Protein AF-A0A3N9P5M9-F1 (afdb_monomer_lite)

pLDDT: mean 88.69, std 8.04, range [49.44, 98.19]

Structure (mmCIF, N/CA/C/O backbone):
data_AF-A0A3N9P5M9-F1
#
_entry.id   AF-A0A3N9P5M9-F1
#
loop_
_atom_site.group_PDB
_atom_site.id
_atom_site.type_symbol
_atom_site.label_atom_id
_atom_site.label_alt_id
_atom_site.label_comp_id
_atom_site.label_asym_id
_atom_site.label_entity_id
_atom_site.label_seq_id
_atom_site.pdbx_PDB_ins_code
_atom_site.Cartn_x
_atom_site.Cartn_y
_atom_site.Cartn_z
_atom_site.occupancy
_atom_site.B_iso_or_equiv
_atom_site.auth_seq_id
_atom_site.auth_comp_id
_atom_site.auth_asym_id
_atom_site.auth_atom_id
_atom_site.pdbx_PDB_model_num
ATOM 1 N N . MET A 1 1 ? 27.273 -4.286 -23.930 1.00 49.44 1 MET A N 1
ATOM 2 C CA . MET A 1 1 ? 27.167 -3.138 -22.998 1.00 49.44 1 MET A CA 1
ATOM 3 C C . MET A 1 1 ? 25.794 -3.060 -22.317 1.00 49.44 1 MET A C 1
ATOM 5 O O . MET A 1 1 ? 25.615 -2.170 -21.497 1.00 49.44 1 MET A O 1
ATOM 9 N N . ASP A 1 2 ? 24.868 -4.001 -22.563 1.00 57.53 2 ASP A N 1
ATOM 10 C CA . ASP A 1 2 ? 23.549 -4.028 -21.904 1.00 57.53 2 ASP A CA 1
ATOM 11 C C . ASP A 1 2 ? 23.547 -4.711 -20.519 1.00 57.53 2 ASP A C 1
ATOM 13 O O . ASP A 1 2 ? 22.654 -4.451 -19.717 1.00 57.53 2 ASP A O 1
ATOM 17 N N . ASP A 1 3 ? 24.586 -5.487 -20.180 1.00 60.88 3 ASP A N 1
ATOM 18 C CA . ASP A 1 3 ? 24.698 -6.227 -18.904 1.00 60.88 3 ASP A CA 1
ATOM 19 C C . ASP A 1 3 ? 24.990 -5.355 -17.664 1.00 60.88 3 ASP A C 1
ATOM 21 O O . ASP A 1 3 ? 25.059 -5.860 -16.547 1.00 60.88 3 ASP A O 1
ATOM 25 N N . LEU A 1 4 ? 25.188 -4.042 -17.832 1.00 74.81 4 LEU A N 1
ATOM 26 C CA . LEU A 1 4 ? 25.541 -3.118 -16.740 1.00 74.81 4 LEU A CA 1
ATOM 27 C C . LEU A 1 4 ? 24.361 -2.272 -16.244 1.00 74.81 4 LEU A C 1
ATOM 29 O O . LEU A 1 4 ? 24.521 -1.486 -15.310 1.00 74.81 4 LEU A O 1
ATOM 33 N N . ILE A 1 5 ? 23.183 -2.386 -16.865 1.00 79.38 5 ILE A N 1
ATOM 34 C CA . ILE A 1 5 ? 22.008 -1.616 -16.449 1.00 79.38 5 ILE A CA 1
ATOM 35 C C . ILE A 1 5 ? 21.316 -2.381 -15.315 1.00 79.38 5 ILE A C 1
ATOM 37 O O . ILE A 1 5 ? 20.756 -3.449 -15.565 1.00 79.38 5 ILE A O 1
ATOM 41 N N . PRO A 1 6 ? 21.298 -1.853 -14.075 1.00 82.50 6 PRO A N 1
ATOM 42 C CA . PRO A 1 6 ? 20.667 -2.554 -12.971 1.00 82.50 6 PRO A CA 1
ATOM 43 C C . PRO A 1 6 ? 19.161 -2.632 -13.227 1.00 82.50 6 PRO A C 1
ATOM 45 O O . PRO A 1 6 ? 18.495 -1.622 -13.477 1.00 82.50 6 PRO A O 1
ATOM 48 N N . THR A 1 7 ? 18.639 -3.850 -13.193 1.00 83.69 7 THR A N 1
ATOM 49 C CA . THR A 1 7 ? 17.224 -4.170 -13.368 1.00 83.69 7 THR A CA 1
ATOM 50 C C . THR A 1 7 ? 16.838 -5.244 -12.365 1.00 83.69 7 THR A C 1
ATOM 52 O O . THR A 1 7 ? 17.696 -5.938 -11.815 1.00 83.69 7 THR A O 1
ATOM 55 N N . ARG A 1 8 ? 15.539 -5.369 -12.097 1.00 79.50 8 ARG A N 1
ATOM 56 C CA . ARG A 1 8 ? 15.037 -6.438 -11.238 1.00 79.50 8 ARG A CA 1
ATOM 57 C C . ARG A 1 8 ? 15.113 -7.775 -11.969 1.00 79.50 8 ARG A C 1
ATOM 59 O O . ARG A 1 8 ? 14.620 -7.884 -13.092 1.00 79.50 8 ARG A O 1
ATOM 66 N N . GLU A 1 9 ? 15.617 -8.804 -11.296 1.00 80.19 9 GLU A N 1
ATOM 67 C CA . GLU A 1 9 ? 15.430 -10.184 -11.745 1.00 80.19 9 GLU A CA 1
ATOM 68 C C . GLU A 1 9 ? 13.951 -10.574 -11.621 1.00 80.19 9 GLU A C 1
ATOM 70 O O . GLU A 1 9 ? 13.337 -10.451 -10.557 1.00 80.19 9 GLU A O 1
ATOM 75 N N . ILE A 1 10 ? 13.356 -11.028 -12.722 1.00 78.94 10 ILE A N 1
ATOM 76 C CA . ILE A 1 10 ? 11.935 -11.380 -12.787 1.00 78.94 10 ILE A CA 1
ATOM 77 C C . ILE A 1 10 ? 11.808 -12.899 -12.923 1.00 78.94 10 ILE A C 1
ATOM 79 O O . ILE A 1 10 ? 12.477 -13.515 -13.748 1.00 78.94 10 ILE A O 1
ATOM 83 N N . TYR A 1 11 ? 10.953 -13.496 -12.088 1.00 77.31 11 TYR A N 1
ATOM 84 C CA . TYR A 1 11 ? 10.636 -14.932 -12.023 1.00 77.31 11 TYR A CA 1
ATOM 85 C C . TYR A 1 11 ? 11.795 -15.901 -11.738 1.00 77.31 11 TYR A C 1
ATOM 87 O O . TYR A 1 11 ? 11.523 -17.088 -11.630 1.00 77.31 11 TYR A O 1
ATOM 95 N N . TRP A 1 12 ? 13.044 -15.445 -11.597 1.00 73.06 12 TRP A N 1
ATOM 96 C CA . TRP A 1 12 ? 14.211 -16.248 -11.184 1.00 73.06 12 TRP A CA 1
ATOM 97 C C . TRP A 1 12 ? 14.275 -17.662 -11.809 1.00 73.06 12 TRP A C 1
ATOM 99 O O . TRP A 1 12 ? 14.387 -18.669 -11.118 1.00 73.06 12 TRP A O 1
ATOM 109 N N . ASN A 1 13 ? 14.142 -17.741 -13.139 1.00 76.88 13 ASN A N 1
ATOM 110 C CA . ASN A 1 13 ? 14.120 -18.982 -13.934 1.00 76.88 13 ASN A CA 1
ATOM 111 C C . ASN A 1 13 ? 13.135 -20.077 -13.451 1.00 76.88 13 ASN A C 1
ATOM 113 O O . ASN A 1 13 ? 13.333 -21.269 -13.696 1.00 76.88 13 ASN A O 1
ATOM 117 N N . ILE A 1 14 ? 12.062 -19.687 -12.761 1.00 79.75 14 ILE A N 1
ATOM 118 C CA . ILE A 1 14 ? 11.039 -20.603 -12.260 1.00 79.75 14 ILE A CA 1
ATOM 119 C C . ILE A 1 14 ? 10.117 -21.014 -13.415 1.00 79.75 14 ILE A C 1
ATOM 121 O O . ILE A 1 14 ? 9.581 -20.180 -14.147 1.00 79.75 14 ILE A O 1
ATOM 125 N N . SER A 1 15 ? 9.891 -22.320 -13.553 1.00 80.69 15 SER A N 1
ATOM 126 C CA . SER A 1 15 ? 8.881 -22.870 -14.462 1.00 80.69 15 SER A CA 1
ATOM 127 C C . SER A 1 15 ? 7.504 -22.930 -13.783 1.00 80.69 15 SER A C 1
ATOM 129 O O . SER A 1 15 ? 7.399 -23.024 -12.563 1.00 80.69 15 SER A O 1
ATOM 131 N N . GLY A 1 16 ? 6.420 -22.866 -14.565 1.00 84.19 16 GLY A N 1
ATOM 132 C CA . GLY A 1 16 ? 5.057 -22.980 -14.024 1.00 84.19 16 GLY A CA 1
ATOM 133 C C . GLY A 1 16 ? 4.380 -21.658 -13.643 1.00 84.19 16 GLY A C 1
ATOM 134 O O . GLY A 1 16 ? 3.444 -21.670 -12.847 1.00 84.19 16 GLY A O 1
ATOM 135 N N . ILE A 1 17 ? 4.781 -20.536 -14.254 1.00 85.25 17 ILE A N 1
ATOM 136 C CA . ILE A 1 17 ? 4.167 -19.202 -14.069 1.00 85.25 17 ILE A CA 1
ATOM 137 C C . ILE A 1 17 ? 2.634 -19.243 -14.252 1.00 85.25 17 ILE A C 1
ATOM 139 O O . ILE A 1 17 ? 1.899 -18.528 -13.576 1.00 85.25 17 ILE A O 1
ATOM 143 N N . ILE A 1 18 ? 2.120 -20.149 -15.091 1.00 89.31 18 ILE A N 1
ATOM 144 C CA . ILE A 1 18 ? 0.677 -20.359 -15.275 1.00 89.31 18 ILE A CA 1
ATOM 145 C C . ILE A 1 18 ? -0.073 -20.613 -13.956 1.00 89.31 18 ILE A C 1
ATOM 147 O O . ILE A 1 18 ? -1.181 -20.108 -13.778 1.00 89.31 18 ILE A O 1
ATOM 151 N N . TRP A 1 19 ? 0.533 -21.324 -12.998 1.00 91.81 19 TRP A N 1
ATOM 152 C CA . TRP A 1 19 ? -0.090 -21.603 -11.704 1.00 91.81 19 TRP A CA 1
ATOM 153 C C . TRP A 1 19 ? -0.280 -20.339 -10.868 1.00 91.81 19 TRP A C 1
ATOM 155 O O . TRP A 1 19 ? -1.293 -20.220 -10.183 1.00 91.81 19 TRP A O 1
ATOM 165 N N . MET A 1 20 ? 0.630 -19.366 -10.973 1.00 88.88 20 MET A N 1
ATOM 166 C CA . MET A 1 20 ? 0.472 -18.059 -10.333 1.00 88.88 20 MET A CA 1
ATOM 167 C C . MET A 1 20 ? -0.800 -17.366 -10.834 1.00 88.88 20 MET A C 1
ATOM 169 O O . MET A 1 20 ? -1.602 -16.905 -10.024 1.00 88.88 20 MET A O 1
ATOM 173 N N . TYR A 1 21 ? -1.033 -17.348 -12.151 1.00 90.25 21 TYR A N 1
ATOM 174 C CA . TYR A 1 21 ? -2.229 -16.724 -12.724 1.00 90.25 21 TYR A CA 1
ATOM 175 C C . TYR A 1 21 ? -3.513 -17.502 -12.419 1.00 90.25 21 TYR A C 1
ATOM 177 O O . TYR A 1 21 ? -4.546 -16.887 -12.162 1.00 90.25 21 TYR A O 1
ATOM 185 N N . VAL A 1 22 ? -3.466 -18.839 -12.384 1.00 95.31 22 VAL A N 1
ATOM 186 C CA . VAL A 1 22 ? -4.612 -19.663 -11.957 1.00 95.31 22 VAL A CA 1
ATOM 187 C C . VAL A 1 22 ? -4.988 -19.351 -10.506 1.00 95.31 22 VAL A C 1
ATOM 189 O O . VAL A 1 22 ? -6.159 -19.109 -10.208 1.00 95.31 22 VAL A O 1
ATOM 192 N N . LEU A 1 23 ? -4.006 -19.300 -9.602 1.00 94.56 23 LEU A N 1
ATOM 193 C CA . LEU A 1 23 ? -4.237 -18.959 -8.198 1.00 94.56 23 LEU A CA 1
ATOM 194 C C . LEU A 1 23 ? -4.722 -17.514 -8.033 1.00 94.56 23 LEU A C 1
ATOM 196 O O . LEU A 1 23 ? -5.643 -17.274 -7.251 1.00 94.56 23 LEU A O 1
ATOM 200 N N . LEU A 1 24 ? -4.170 -16.569 -8.800 1.00 91.81 24 LEU A N 1
ATOM 201 C CA . LEU A 1 24 ? -4.641 -15.185 -8.845 1.00 91.81 24 LEU A CA 1
ATOM 202 C C . LEU A 1 24 ? -6.113 -15.117 -9.268 1.00 91.81 24 LEU A C 1
ATOM 204 O O . LEU A 1 24 ? -6.908 -14.457 -8.602 1.00 91.81 24 LEU A O 1
ATOM 208 N N . LEU A 1 25 ? -6.498 -15.830 -10.331 1.00 96.06 25 LEU A N 1
ATOM 209 C CA . LEU A 1 25 ? -7.875 -15.865 -10.819 1.00 96.06 25 LEU A CA 1
ATOM 210 C C . LEU A 1 25 ? -8.832 -16.409 -9.750 1.00 96.06 25 LEU A C 1
ATOM 212 O O . LEU A 1 25 ? -9.884 -15.818 -9.506 1.00 96.06 25 LEU A O 1
ATOM 216 N N . ILE A 1 26 ? -8.449 -17.495 -9.071 1.00 97.50 26 ILE A N 1
ATOM 217 C CA . ILE A 1 26 ? -9.223 -18.067 -7.961 1.00 97.50 26 ILE A CA 1
ATOM 218 C C . ILE A 1 26 ? -9.355 -17.049 -6.819 1.00 97.50 26 ILE A C 1
ATOM 220 O O . ILE A 1 26 ? -10.461 -16.822 -6.322 1.00 97.50 26 ILE A O 1
ATOM 224 N N . ALA A 1 27 ? -8.258 -16.400 -6.422 1.00 95.12 27 ALA A N 1
ATOM 225 C CA . ALA A 1 27 ? -8.260 -15.400 -5.358 1.00 95.12 27 ALA A CA 1
ATOM 226 C C . ALA A 1 27 ? -9.173 -14.209 -5.696 1.00 95.12 27 ALA A C 1
ATOM 228 O O . ALA A 1 27 ? -10.002 -13.812 -4.872 1.00 95.12 27 ALA A O 1
ATOM 229 N N . VAL A 1 28 ? -9.086 -13.687 -6.924 1.00 95.62 28 VAL A N 1
ATOM 230 C CA . VAL A 1 28 ? -9.930 -12.590 -7.420 1.00 95.62 28 VAL A CA 1
ATOM 231 C C . VAL A 1 28 ? -11.400 -13.007 -7.476 1.00 95.62 28 VAL A C 1
ATOM 233 O O . VAL A 1 28 ? -12.260 -12.246 -7.031 1.00 95.62 28 VAL A O 1
ATOM 236 N N . ALA A 1 29 ? -11.714 -14.217 -7.946 1.00 97.06 29 ALA A N 1
ATOM 237 C CA . ALA A 1 29 ? -13.086 -14.722 -8.000 1.00 97.06 29 ALA A CA 1
ATOM 238 C C . ALA A 1 29 ? -13.709 -14.853 -6.598 1.00 97.06 29 ALA A C 1
ATOM 240 O O . ALA A 1 29 ? -14.831 -14.391 -6.363 1.00 97.06 29 ALA A O 1
ATOM 241 N N . ILE A 1 30 ? -12.968 -15.422 -5.639 1.00 97.44 30 ILE A N 1
ATOM 242 C CA . ILE A 1 30 ? -13.407 -15.530 -4.240 1.00 97.44 30 ILE A CA 1
ATOM 243 C C . ILE A 1 30 ? -13.606 -14.135 -3.639 1.00 97.44 30 ILE A C 1
ATOM 245 O O . ILE A 1 30 ? -14.641 -13.881 -3.011 1.00 97.44 30 ILE A O 1
ATOM 249 N N . PHE A 1 31 ? -12.649 -13.225 -3.844 1.00 96.56 31 PHE A N 1
ATOM 250 C CA . PHE A 1 31 ? -12.736 -11.848 -3.368 1.00 96.56 31 PHE A CA 1
ATOM 251 C C . PHE A 1 31 ? -13.972 -11.140 -3.932 1.00 96.56 31 PHE A C 1
ATOM 253 O O . PHE A 1 31 ? -14.774 -10.618 -3.157 1.00 96.56 31 PHE A O 1
ATOM 260 N N . ALA A 1 32 ? -14.187 -11.188 -5.250 1.00 96.94 32 ALA A N 1
ATOM 261 C CA . ALA A 1 32 ? -15.326 -10.564 -5.917 1.00 96.94 32 ALA A CA 1
ATOM 262 C C . ALA A 1 32 ? -16.662 -11.112 -5.395 1.00 96.94 32 ALA A C 1
ATOM 264 O O . ALA A 1 32 ? -17.566 -10.346 -5.053 1.00 96.94 32 ALA A O 1
ATOM 265 N N . TRP A 1 33 ? -16.783 -12.432 -5.240 1.00 97.44 33 TRP A N 1
ATOM 266 C CA . TRP A 1 33 ? -17.990 -13.054 -4.699 1.00 97.44 33 TRP A CA 1
ATOM 267 C C . TRP A 1 33 ? -18.288 -12.619 -3.257 1.00 97.44 33 TRP A C 1
ATOM 269 O O . TRP A 1 33 ? -19.424 -12.246 -2.930 1.00 97.44 33 TRP A O 1
ATOM 279 N N . LYS A 1 34 ? -17.274 -12.623 -2.379 1.00 96.56 34 LYS A N 1
ATOM 280 C CA . LYS A 1 34 ? -17.412 -12.154 -0.990 1.00 96.56 34 LYS A CA 1
ATOM 281 C C . LYS A 1 34 ? -17.732 -10.661 -0.933 1.00 96.56 34 LYS A C 1
ATOM 283 O O . LYS A 1 34 ? -18.585 -10.260 -0.137 1.00 96.56 34 LYS A O 1
ATOM 288 N N . PHE A 1 35 ? -17.098 -9.863 -1.788 1.00 96.75 35 PHE A N 1
ATOM 289 C CA . PHE A 1 35 ? -17.325 -8.429 -1.894 1.00 96.75 35 PHE A CA 1
ATOM 290 C C . PHE A 1 35 ? -18.765 -8.128 -2.306 1.00 96.75 35 PHE A C 1
ATOM 292 O O . PHE A 1 35 ? -19.445 -7.388 -1.603 1.00 96.75 35 PHE A O 1
ATOM 299 N N . VAL A 1 36 ? -19.287 -8.768 -3.359 1.00 96.56 36 VAL A N 1
ATOM 300 C CA . VAL A 1 36 ? -20.679 -8.586 -3.808 1.00 96.56 36 VAL A CA 1
ATOM 301 C C . VAL A 1 36 ? -21.671 -8.971 -2.712 1.00 96.56 36 VAL A C 1
ATOM 303 O O . VAL A 1 36 ? -22.634 -8.244 -2.467 1.00 96.56 36 VAL A O 1
ATOM 306 N N . ARG A 1 37 ? -21.441 -10.085 -2.003 1.00 94.94 37 ARG A N 1
ATOM 307 C CA . ARG A 1 37 ? -22.287 -10.478 -0.863 1.00 94.94 37 ARG A CA 1
ATOM 308 C C . ARG A 1 37 ? -22.289 -9.423 0.238 1.00 94.94 37 ARG A C 1
ATOM 310 O O . ARG A 1 37 ? -23.351 -9.077 0.747 1.00 94.94 37 ARG A O 1
ATOM 317 N N . ARG A 1 38 ? -21.118 -8.892 0.594 1.00 94.69 38 ARG A N 1
ATOM 318 C CA . ARG A 1 38 ? -21.011 -7.849 1.618 1.00 94.69 38 ARG A CA 1
ATOM 319 C C . ARG A 1 38 ? -21.622 -6.527 1.152 1.00 94.69 38 ARG A C 1
ATOM 321 O O . ARG A 1 38 ? -22.322 -5.885 1.926 1.00 94.69 38 ARG A O 1
ATOM 328 N N . TYR A 1 39 ? -21.420 -6.162 -0.107 1.00 94.19 39 TYR A N 1
ATOM 329 C CA . TYR A 1 39 ? -22.002 -4.974 -0.717 1.00 94.19 39 TYR A CA 1
ATOM 330 C C . TYR A 1 39 ? -23.533 -5.015 -0.691 1.00 94.19 39 TYR A C 1
ATOM 332 O O . TYR A 1 39 ? -24.164 -4.028 -0.320 1.00 94.19 39 TYR A O 1
ATOM 340 N N . LYS A 1 40 ? -24.142 -6.172 -0.989 1.00 93.38 40 LYS A N 1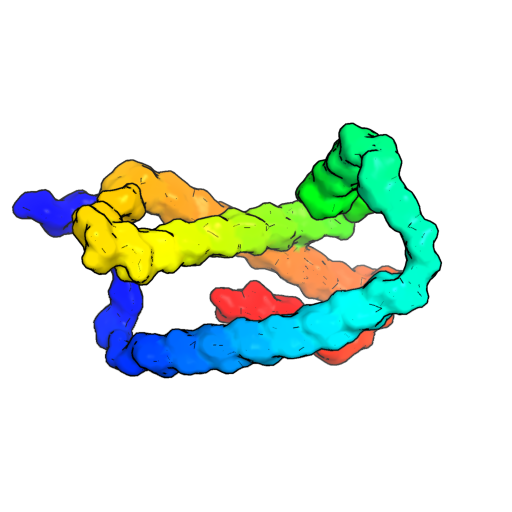
ATOM 341 C CA . LYS A 1 40 ? -25.595 -6.366 -0.858 1.00 93.38 40 LYS A CA 1
ATOM 342 C C . LYS A 1 40 ? -26.084 -6.110 0.570 1.00 93.38 40 LYS A C 1
ATOM 344 O O . LYS A 1 40 ? -27.103 -5.454 0.730 1.00 93.38 40 LYS A O 1
ATOM 349 N N . LEU A 1 41 ? -25.337 -6.549 1.587 1.00 92.56 41 LEU A N 1
ATOM 350 C CA . LEU A 1 41 ? -25.668 -6.262 2.988 1.00 92.56 41 LEU A CA 1
ATOM 351 C C . LEU A 1 41 ? -25.564 -4.767 3.315 1.00 92.56 41 LEU A C 1
ATOM 353 O O . LEU A 1 41 ? -26.439 -4.231 3.982 1.00 92.56 41 LEU A O 1
ATOM 357 N N . TRP A 1 42 ? -24.538 -4.068 2.822 1.00 90.19 42 TRP A N 1
ATOM 358 C CA . TRP A 1 42 ? -24.408 -2.618 3.025 1.00 90.19 42 TRP A CA 1
ATOM 359 C C . TRP A 1 42 ? -25.533 -1.812 2.372 1.00 90.19 42 TRP A C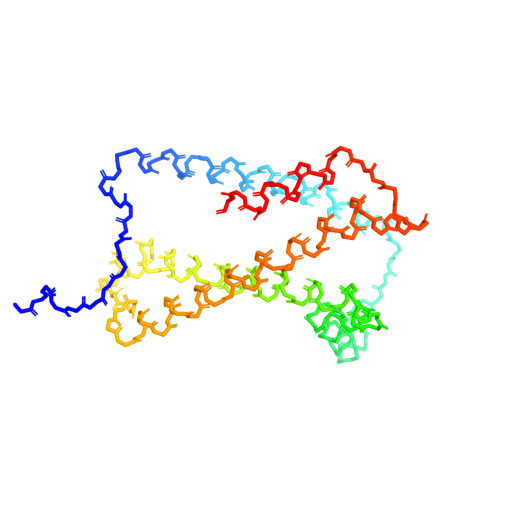 1
ATOM 361 O O . TRP A 1 42 ? -25.867 -0.733 2.852 1.00 90.19 42 TRP A O 1
ATOM 371 N N . ARG A 1 43 ? -26.130 -2.334 1.296 1.00 88.44 43 ARG A N 1
ATOM 372 C CA . ARG A 1 43 ? -27.272 -1.714 0.615 1.00 88.44 43 ARG A CA 1
ATOM 373 C C . ARG A 1 43 ? -28.612 -1.888 1.332 1.00 88.44 43 ARG A C 1
ATOM 375 O O . ARG A 1 43 ? -29.575 -1.275 0.893 1.00 88.44 43 ARG A O 1
ATOM 382 N N . LEU A 1 44 ? -28.679 -2.694 2.393 1.00 90.94 44 LEU A N 1
ATOM 383 C CA . LEU A 1 44 ? -29.885 -2.832 3.219 1.00 90.94 44 LEU A CA 1
ATOM 384 C C . LEU A 1 44 ? -30.071 -1.669 4.206 1.00 90.94 44 LEU A C 1
ATOM 386 O O . LEU A 1 44 ? -31.107 -1.597 4.856 1.00 90.94 44 LEU A O 1
ATOM 390 N N . GLY A 1 45 ? -29.070 -0.796 4.356 1.00 87.00 45 GLY A N 1
ATOM 391 C CA . GLY A 1 45 ? -29.190 0.396 5.193 1.00 87.00 45 GLY A CA 1
ATOM 392 C C . GLY A 1 45 ? -30.198 1.405 4.638 1.00 87.00 45 GLY A C 1
ATOM 393 O O . GLY A 1 45 ? -30.548 1.368 3.458 1.00 87.00 45 GLY A O 1
ATOM 394 N N . GLU A 1 46 ? -30.634 2.324 5.496 1.00 85.44 46 GLU A N 1
ATOM 395 C CA . GLU A 1 46 ? -31.547 3.405 5.120 1.00 85.44 46 GLU A CA 1
ATOM 396 C C . GLU A 1 46 ? -30.963 4.300 4.010 1.00 85.44 46 GLU A C 1
ATOM 398 O O . GLU A 1 46 ? -29.736 4.454 3.906 1.00 85.44 46 GLU A O 1
ATOM 403 N N . PRO A 1 47 ? -31.821 4.894 3.160 1.00 81.31 47 PRO A N 1
ATOM 404 C CA . PRO A 1 47 ? -31.377 5.827 2.135 1.00 81.31 47 PRO A CA 1
ATOM 405 C C . PRO A 1 47 ? -30.728 7.065 2.778 1.00 81.31 47 PRO A C 1
ATOM 407 O O . PRO A 1 47 ? -31.400 7.886 3.390 1.00 81.31 47 PRO A O 1
ATOM 410 N N . ASP A 1 48 ? -29.411 7.206 2.609 1.00 81.25 48 ASP A N 1
ATOM 411 C CA . ASP A 1 48 ? -28.639 8.402 2.977 1.00 81.25 48 ASP A CA 1
ATOM 412 C C . ASP A 1 48 ? -28.322 9.224 1.718 1.00 81.25 48 ASP A C 1
ATOM 414 O O . ASP A 1 48 ? -27.944 8.667 0.678 1.00 81.25 48 ASP A O 1
ATOM 418 N N . ASN A 1 49 ? -28.419 10.554 1.809 1.00 83.62 49 ASN A N 1
ATOM 419 C CA . ASN A 1 49 ? -27.985 11.442 0.734 1.00 83.62 49 ASN A CA 1
ATOM 420 C C . ASN A 1 49 ? -26.451 11.514 0.706 1.00 83.62 49 ASN A C 1
ATOM 422 O O . ASN A 1 49 ? -25.803 12.370 1.312 1.00 83.62 49 ASN A O 1
ATOM 426 N N . ARG A 1 50 ? -25.858 10.580 -0.036 1.00 76.81 50 ARG A N 1
ATOM 427 C CA . ARG A 1 50 ? -24.403 10.422 -0.163 1.00 76.81 50 ARG A CA 1
ATOM 428 C C . ARG A 1 50 ? -23.712 11.548 -0.928 1.00 76.81 50 ARG A C 1
ATOM 430 O O . ARG A 1 50 ? -22.491 11.656 -0.837 1.00 76.81 50 ARG A O 1
ATOM 437 N N . LEU A 1 51 ? -24.470 12.339 -1.685 1.00 83.56 51 LEU A N 1
ATOM 438 C CA . LEU A 1 51 ? -23.954 13.448 -2.487 1.00 83.56 51 LEU A CA 1
ATOM 439 C C . LEU A 1 51 ? -24.064 14.794 -1.764 1.00 83.56 51 LEU A C 1
ATOM 441 O O . LEU A 1 51 ? -23.620 15.802 -2.303 1.00 83.56 51 LEU A O 1
ATOM 445 N N . ASP A 1 52 ? -24.596 14.827 -0.541 1.00 86.31 52 ASP A N 1
ATOM 446 C CA . ASP A 1 52 ? -24.550 16.034 0.276 1.00 86.31 52 ASP A CA 1
ATOM 447 C C . ASP A 1 52 ? -23.167 16.219 0.933 1.00 86.31 52 ASP A C 1
ATOM 449 O O . ASP A 1 52 ? -22.533 15.261 1.395 1.00 86.31 52 ASP A O 1
ATOM 453 N N . GLN A 1 53 ? -22.698 17.470 0.991 1.00 87.56 53 GLN A N 1
ATOM 454 C CA . GLN A 1 53 ? -21.434 17.883 1.620 1.00 87.56 53 GLN A CA 1
ATOM 455 C C . GLN A 1 53 ? -20.190 17.106 1.138 1.00 87.56 53 GLN A C 1
ATOM 457 O O . GLN A 1 53 ? -19.305 16.771 1.934 1.00 87.56 53 GLN A O 1
ATOM 462 N N . ILE A 1 54 ? -20.087 16.841 -0.171 1.00 90.38 54 ILE A N 1
ATOM 463 C CA . ILE A 1 54 ? -19.005 16.040 -0.781 1.00 90.38 54 ILE A CA 1
ATOM 464 C C . ILE A 1 54 ? -17.618 16.503 -0.319 1.00 90.38 54 ILE A C 1
ATOM 466 O O . ILE A 1 54 ? -16.822 15.678 0.121 1.00 90.38 54 ILE A O 1
ATOM 470 N N . GLY A 1 55 ? -17.341 17.812 -0.334 1.00 91.81 55 GLY A N 1
ATOM 471 C CA . GLY A 1 55 ? -16.040 18.351 0.084 1.00 91.81 55 GLY A CA 1
ATOM 472 C C . GLY A 1 55 ? -15.678 17.989 1.528 1.00 91.81 55 GLY A C 1
ATOM 473 O O . GLY A 1 55 ? -14.584 17.491 1.797 1.00 91.81 55 GLY A O 1
ATOM 474 N N . LYS A 1 56 ? -16.629 18.136 2.458 1.00 91.50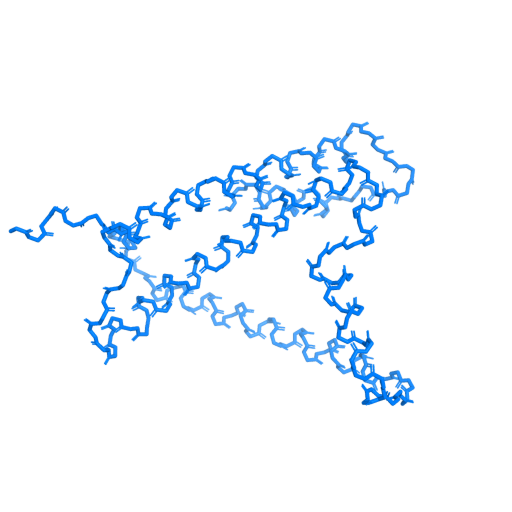 56 LYS A N 1
ATOM 475 C CA . LYS A 1 56 ? -16.445 17.749 3.864 1.00 91.50 56 LYS A CA 1
ATOM 476 C C . LYS A 1 56 ? -16.248 16.239 4.001 1.00 91.50 56 LYS A C 1
ATOM 478 O O . LYS A 1 56 ? -15.366 15.806 4.737 1.00 91.50 56 LYS A O 1
ATOM 483 N N . ARG A 1 57 ? -17.030 15.427 3.282 1.00 88.56 57 ARG A N 1
ATOM 484 C CA . ARG A 1 57 ? -16.916 13.958 3.305 1.00 88.56 57 ARG A CA 1
ATOM 485 C C . ARG A 1 57 ? -15.573 13.480 2.743 1.00 88.56 57 ARG A C 1
ATOM 487 O O . ARG A 1 57 ? -14.956 12.603 3.347 1.00 88.56 57 ARG A O 1
ATOM 494 N N . ILE A 1 58 ? -15.086 14.078 1.653 1.00 92.12 58 ILE A N 1
ATOM 495 C CA . ILE A 1 58 ? -13.750 13.807 1.102 1.00 92.12 58 ILE A CA 1
ATOM 496 C C . ILE A 1 58 ? -12.681 14.180 2.130 1.00 92.12 58 ILE A C 1
ATOM 498 O O . ILE A 1 58 ? -11.837 13.344 2.439 1.00 92.12 58 ILE A O 1
ATOM 502 N N . GLY A 1 59 ? -12.755 15.372 2.730 1.00 92.44 59 GLY A N 1
ATOM 503 C CA . GLY A 1 59 ? -11.806 15.802 3.762 1.00 92.44 59 GLY A CA 1
ATOM 504 C C . GLY A 1 59 ? -11.751 14.843 4.957 1.00 92.44 59 GLY A C 1
ATOM 505 O O . GLY A 1 59 ? -10.672 14.417 5.364 1.00 92.44 59 GLY A O 1
ATOM 506 N N . LEU A 1 60 ? -12.911 14.418 5.467 1.00 91.12 60 LEU A N 1
ATOM 507 C CA . LEU A 1 60 ? -13.001 13.427 6.546 1.00 91.12 60 LEU A CA 1
ATOM 508 C C . LEU A 1 60 ? -12.465 12.052 6.121 1.00 91.12 60 LEU A C 1
ATOM 510 O O . LEU A 1 60 ? -11.837 11.364 6.924 1.00 91.12 60 LEU A O 1
ATOM 514 N N . THR A 1 61 ? -12.685 11.651 4.867 1.00 90.31 61 THR A N 1
ATOM 515 C CA . THR A 1 61 ? -12.164 10.389 4.322 1.00 90.31 61 THR A CA 1
ATOM 516 C C . THR A 1 61 ? -10.643 10.432 4.229 1.00 90.31 61 THR A C 1
ATOM 518 O O . THR A 1 61 ? -9.976 9.520 4.708 1.00 90.31 61 THR A O 1
ATOM 521 N N . LEU A 1 62 ? -10.071 11.513 3.700 1.00 91.88 62 LEU A N 1
ATOM 522 C CA . LEU A 1 62 ? -8.623 11.707 3.655 1.00 91.88 62 LEU A CA 1
ATOM 523 C C . LEU A 1 62 ? -8.021 11.711 5.065 1.00 91.88 62 LEU A C 1
ATOM 525 O O . LEU A 1 62 ? -7.063 10.989 5.328 1.00 91.88 62 LEU A O 1
ATOM 529 N N . GLN A 1 63 ? -8.625 12.440 6.004 1.00 91.69 63 GLN A N 1
ATOM 530 C CA . GLN A 1 63 ? -8.124 12.543 7.374 1.00 91.69 63 GLN A CA 1
ATOM 531 C C . GLN A 1 63 ? -8.193 11.216 8.144 1.00 91.69 63 GLN A C 1
ATOM 533 O O . GLN A 1 63 ? -7.266 10.862 8.878 1.00 91.69 63 GLN A O 1
ATOM 538 N N . TYR A 1 64 ? -9.305 10.488 8.038 1.00 90.00 64 TYR A N 1
ATOM 539 C CA . TYR A 1 64 ? -9.537 9.320 8.885 1.00 90.00 64 TYR A CA 1
ATOM 540 C C . TYR A 1 64 ? -9.246 7.989 8.207 1.00 90.00 64 TYR A C 1
ATOM 542 O O . TYR A 1 64 ? -8.761 7.095 8.896 1.00 90.00 64 TYR A O 1
ATOM 550 N N . ALA A 1 65 ? -9.513 7.845 6.909 1.00 86.69 65 ALA A N 1
ATOM 551 C CA . ALA A 1 65 ? -9.240 6.605 6.187 1.00 86.69 65 ALA A CA 1
ATOM 552 C C . ALA A 1 65 ? -7.794 6.548 5.685 1.00 86.69 65 ALA A C 1
ATOM 554 O O . ALA A 1 65 ? -7.131 5.537 5.886 1.00 86.69 65 ALA A O 1
ATOM 555 N N . PHE A 1 66 ? -7.285 7.631 5.086 1.00 87.94 66 PHE A N 1
ATOM 556 C CA . PHE A 1 66 ? -5.943 7.627 4.491 1.00 87.94 66 PHE A CA 1
ATOM 557 C C . PHE A 1 66 ? -4.851 8.056 5.472 1.00 87.94 66 PHE A C 1
ATOM 559 O O . PHE A 1 66 ? -3.842 7.370 5.599 1.00 87.94 66 PHE A O 1
ATOM 566 N N . ALA A 1 67 ? -5.057 9.148 6.210 1.00 88.25 67 ALA A N 1
ATOM 567 C CA . ALA A 1 67 ? -4.084 9.645 7.186 1.00 88.25 67 ALA A CA 1
ATOM 568 C C . ALA A 1 67 ? -4.175 8.946 8.556 1.00 88.25 67 ALA A C 1
ATOM 570 O O . ALA A 1 67 ? -3.458 9.309 9.485 1.00 88.25 67 ALA A O 1
ATOM 571 N N . GLN A 1 68 ? -5.063 7.954 8.711 1.00 87.62 68 GLN A N 1
ATOM 572 C CA . GLN A 1 68 ? -5.216 7.155 9.936 1.00 87.62 68 GLN A CA 1
ATOM 573 C C . GLN A 1 68 ? -5.475 7.988 11.211 1.00 87.62 68 GLN A C 1
ATOM 575 O O . GLN A 1 68 ? -5.226 7.529 12.328 1.00 87.62 68 GLN A O 1
ATOM 580 N N . GLY A 1 69 ? -6.024 9.206 11.088 1.00 85.69 69 GLY A N 1
ATOM 581 C CA . GLY A 1 69 ? -6.038 10.205 12.165 1.00 85.69 69 GLY A CA 1
ATOM 582 C C . GLY A 1 69 ? -6.715 9.772 13.474 1.00 85.69 69 GLY A C 1
ATOM 583 O O . GLY A 1 69 ? -6.410 10.308 14.537 1.00 85.69 69 GLY A O 1
ATOM 584 N N . ARG A 1 70 ? -7.614 8.776 13.448 1.00 86.62 70 ARG A N 1
ATOM 585 C CA . ARG A 1 70 ? -8.199 8.206 14.679 1.00 86.62 70 ARG A CA 1
ATOM 586 C C . ARG A 1 70 ? -7.221 7.313 15.439 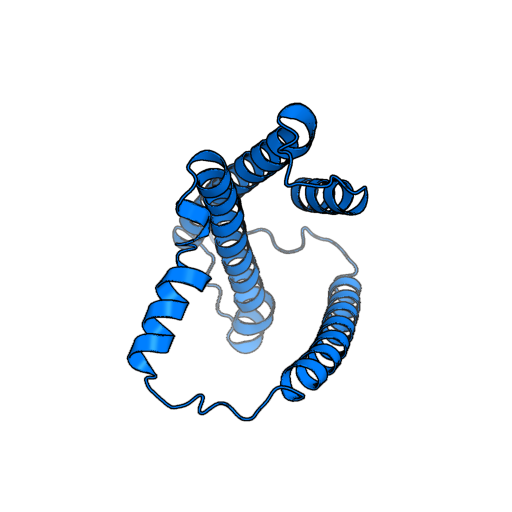1.00 86.62 70 ARG A C 1
ATOM 588 O O . ARG A 1 70 ? -7.200 7.361 16.667 1.00 86.62 70 ARG A O 1
ATOM 595 N N . VAL A 1 71 ? -6.432 6.514 14.726 1.00 86.25 71 VAL A N 1
ATOM 596 C CA . VAL A 1 71 ? -5.488 5.549 15.310 1.00 86.25 71 VAL A CA 1
ATOM 597 C C . VAL A 1 71 ? -4.275 6.274 15.893 1.00 86.25 71 VAL A C 1
ATOM 599 O O . VAL A 1 71 ? -3.788 5.908 16.962 1.00 86.25 71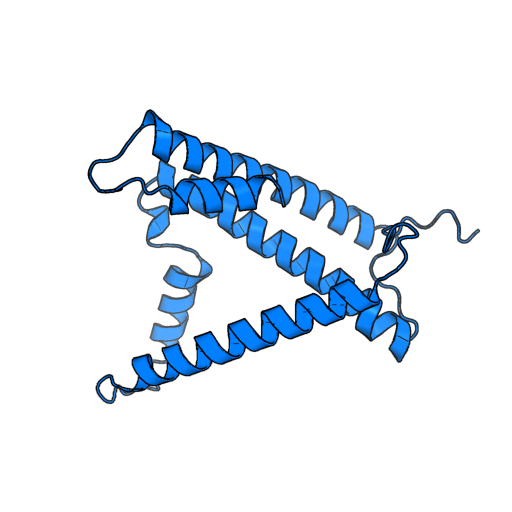 VAL A O 1
ATOM 602 N N . LEU A 1 72 ? -3.873 7.381 15.262 1.00 90.31 72 LEU A N 1
ATOM 603 C CA . LEU A 1 72 ? -2.769 8.239 15.706 1.00 90.31 72 LEU A CA 1
ATOM 604 C C . LEU A 1 72 ? -2.994 8.924 17.057 1.00 90.31 72 LEU A C 1
ATOM 606 O O . LEU A 1 72 ? -2.037 9.366 17.683 1.00 90.31 72 LEU A O 1
ATOM 610 N N . LYS A 1 73 ? -4.235 8.967 17.559 1.00 90.44 73 LYS A N 1
ATOM 611 C CA . LYS A 1 73 ? -4.543 9.545 18.879 1.00 90.44 73 LYS A CA 1
ATOM 612 C C . LYS A 1 73 ? -3.881 8.800 20.042 1.00 90.44 73 LYS A C 1
ATOM 614 O O . LYS A 1 73 ? -3.820 9.331 21.147 1.00 90.44 73 LYS A O 1
ATOM 619 N N . LYS A 1 74 ? -3.437 7.556 19.840 1.00 89.12 74 LYS A N 1
ATOM 620 C CA . LYS A 1 74 ? -2.698 6.776 20.841 1.00 89.12 74 LYS A CA 1
ATOM 621 C C . LYS A 1 74 ? -1.293 6.525 20.310 1.00 89.12 74 LYS A C 1
ATOM 623 O O . LYS A 1 74 ? -1.160 5.879 19.281 1.00 89.12 74 LYS A O 1
ATOM 628 N N . GLN A 1 75 ? -0.265 6.975 21.032 1.00 89.06 75 GLN A N 1
ATOM 629 C CA . GLN A 1 75 ? 1.123 6.948 20.547 1.00 89.06 75 GLN A CA 1
ATOM 630 C C . GLN A 1 75 ? 1.574 5.547 20.112 1.00 89.06 75 GLN A C 1
ATOM 632 O O . GLN A 1 75 ? 1.911 5.352 18.950 1.00 89.06 75 GLN A O 1
ATOM 637 N N . TYR A 1 76 ? 1.512 4.553 21.006 1.00 90.94 76 TYR A N 1
ATOM 638 C CA . TYR A 1 76 ? 2.010 3.211 20.687 1.00 90.94 76 TYR A CA 1
ATOM 639 C C . TYR A 1 76 ? 1.209 2.519 19.561 1.00 90.94 76 TYR A C 1
ATOM 641 O O . TYR A 1 76 ? 1.813 2.139 18.559 1.00 90.94 76 TYR A O 1
ATOM 649 N N . PRO A 1 77 ? -0.136 2.374 19.639 1.00 89.31 77 PRO A N 1
ATOM 650 C CA . PRO A 1 77 ? -0.912 1.781 18.545 1.00 89.31 77 PRO A CA 1
ATOM 651 C C . PRO A 1 77 ? -0.851 2.592 17.246 1.00 89.31 77 PRO A C 1
ATOM 653 O O . PRO A 1 77 ? -0.954 1.998 16.176 1.00 89.31 77 PRO A O 1
ATOM 656 N N . GLY A 1 78 ? -0.699 3.914 17.345 1.00 92.19 78 GLY A N 1
ATOM 657 C CA . GLY A 1 78 ? -0.563 4.841 16.227 1.00 92.19 78 GLY A CA 1
ATOM 658 C C . GLY A 1 78 ? 0.718 4.605 15.441 1.00 92.19 78 GLY A C 1
ATOM 659 O O . GLY A 1 78 ? 0.639 4.340 14.247 1.00 92.19 78 GLY A O 1
ATOM 660 N N . ILE A 1 79 ? 1.877 4.617 16.110 1.00 94.88 79 ILE A N 1
ATOM 661 C CA . ILE A 1 79 ? 3.179 4.333 15.479 1.00 94.88 79 ILE A CA 1
ATOM 662 C C . ILE A 1 79 ? 3.174 2.930 14.872 1.00 94.88 79 ILE A C 1
ATOM 664 O O . ILE A 1 79 ? 3.496 2.764 13.701 1.00 94.88 79 ILE A O 1
ATOM 668 N N . MET A 1 80 ? 2.721 1.934 15.637 1.00 94.25 80 MET A N 1
ATOM 669 C CA . MET A 1 80 ? 2.601 0.552 15.172 1.00 94.25 80 MET A CA 1
ATOM 670 C C . MET A 1 80 ? 1.777 0.446 13.877 1.00 94.25 80 MET A C 1
ATOM 672 O O . MET A 1 80 ? 2.216 -0.196 12.928 1.00 94.25 80 MET A O 1
ATOM 676 N N . HIS A 1 81 ? 0.607 1.095 13.802 1.00 92.44 81 HIS A N 1
ATOM 677 C CA . HIS A 1 81 ? -0.206 1.081 12.581 1.00 92.44 81 HIS A CA 1
ATOM 678 C C . HIS A 1 81 ? 0.418 1.879 11.445 1.00 92.44 81 HIS A C 1
ATOM 680 O O . HIS A 1 81 ? 0.279 1.450 10.309 1.00 92.44 81 HIS A O 1
ATOM 686 N N . LEU A 1 82 ? 1.083 3.006 11.711 1.00 94.44 82 LEU A N 1
ATOM 687 C CA . LEU A 1 82 ? 1.746 3.775 10.656 1.00 94.44 82 LEU A CA 1
ATOM 688 C C . LEU A 1 82 ? 2.833 2.967 9.965 1.00 94.44 82 LEU A C 1
ATOM 690 O O . LEU A 1 82 ? 2.886 2.986 8.743 1.00 94.44 82 LEU A O 1
ATOM 694 N N . LEU A 1 83 ? 3.656 2.257 10.737 1.00 95.69 83 LEU A N 1
ATOM 695 C CA . LEU A 1 83 ? 4.718 1.406 10.208 1.00 95.69 83 LEU A CA 1
ATOM 696 C C . LEU A 1 83 ? 4.159 0.282 9.329 1.00 95.69 83 LEU A C 1
ATOM 698 O O . LEU A 1 83 ? 4.617 0.081 8.209 1.00 95.69 83 LEU A O 1
ATOM 702 N N . ILE A 1 84 ? 3.117 -0.401 9.812 1.00 94.38 84 ILE A N 1
ATOM 703 C CA . ILE A 1 84 ? 2.437 -1.455 9.051 1.00 94.38 84 ILE A CA 1
ATOM 704 C C . ILE A 1 84 ? 1.789 -0.867 7.789 1.00 94.38 84 ILE A C 1
ATOM 706 O O . ILE A 1 84 ? 2.012 -1.355 6.689 1.00 94.38 84 ILE A O 1
ATOM 710 N N . TYR A 1 85 ? 0.989 0.189 7.934 1.00 94.25 85 TYR A N 1
ATOM 711 C CA . TYR A 1 85 ? 0.205 0.787 6.852 1.00 94.25 85 TYR A CA 1
ATOM 712 C C . TYR A 1 85 ? 1.083 1.355 5.737 1.00 94.25 85 TYR A C 1
ATOM 714 O O . TYR A 1 85 ? 0.819 1.101 4.563 1.00 94.25 85 TYR A O 1
ATOM 722 N N . SER A 1 86 ? 2.130 2.102 6.094 1.00 95.00 86 SER A N 1
ATOM 723 C CA . SER A 1 86 ? 3.049 2.670 5.111 1.00 95.00 86 SER A CA 1
ATOM 724 C C . SER A 1 86 ? 3.833 1.572 4.394 1.00 95.00 86 SER A C 1
ATOM 726 O O . SER A 1 86 ? 3.918 1.599 3.169 1.00 95.00 86 SER A O 1
ATOM 728 N N . GLY A 1 87 ? 4.295 0.559 5.134 1.00 95.81 87 GLY A N 1
ATOM 729 C CA . GLY A 1 87 ? 4.919 -0.638 4.583 1.00 95.81 87 GLY A CA 1
ATOM 730 C C . GLY A 1 87 ? 4.028 -1.345 3.564 1.00 95.81 87 GLY A C 1
ATOM 731 O O . GLY A 1 87 ? 4.420 -1.517 2.413 1.00 95.81 87 GLY A O 1
ATOM 732 N N . PHE A 1 88 ? 2.788 -1.666 3.942 1.00 94.25 88 PHE A N 1
ATOM 733 C CA . PHE A 1 88 ? 1.821 -2.307 3.047 1.00 94.25 88 PHE A CA 1
ATOM 734 C C . PHE A 1 88 ? 1.552 -1.498 1.778 1.00 94.25 88 PHE A C 1
ATOM 736 O O . PHE A 1 88 ? 1.538 -2.069 0.691 1.00 94.25 88 PHE A O 1
ATOM 743 N N . ILE A 1 89 ? 1.338 -0.183 1.890 1.00 95.50 89 ILE A N 1
ATOM 744 C CA . ILE A 1 89 ? 1.056 0.661 0.721 1.00 95.50 89 ILE A CA 1
ATOM 745 C C . ILE A 1 89 ? 2.241 0.688 -0.235 1.00 95.50 89 ILE A C 1
ATOM 747 O O . ILE A 1 89 ? 2.059 0.498 -1.436 1.00 95.50 89 ILE A O 1
ATOM 751 N N . ILE A 1 90 ? 3.445 0.918 0.283 1.00 97.06 90 ILE A N 1
ATOM 752 C CA . ILE A 1 90 ? 4.637 1.048 -0.550 1.00 97.06 90 ILE A CA 1
ATOM 753 C C . ILE A 1 90 ? 4.990 -0.289 -1.210 1.00 97.06 90 ILE A C 1
ATOM 755 O O . ILE A 1 90 ? 5.245 -0.313 -2.413 1.00 97.06 90 ILE A O 1
ATOM 759 N N . LEU A 1 91 ? 4.903 -1.409 -0.486 1.00 95.44 91 LEU A N 1
ATOM 760 C CA . LEU A 1 91 ? 5.105 -2.748 -1.054 1.00 95.44 91 LEU A CA 1
ATOM 761 C C . LEU A 1 91 ? 4.039 -3.111 -2.099 1.00 95.44 91 LEU A C 1
ATOM 763 O O . LEU A 1 91 ? 4.355 -3.698 -3.138 1.00 95.44 91 LEU A O 1
ATOM 767 N N . PHE A 1 92 ? 2.782 -2.723 -1.870 1.00 95.44 92 PHE A N 1
ATOM 768 C CA . PHE A 1 92 ? 1.699 -2.926 -2.831 1.00 95.44 92 PHE A CA 1
ATOM 769 C C . PHE A 1 92 ? 1.916 -2.125 -4.121 1.00 95.44 92 PHE A C 1
ATOM 771 O O . PHE A 1 92 ? 1.801 -2.680 -5.216 1.00 95.44 92 PHE A O 1
ATOM 778 N N . ILE A 1 93 ? 2.285 -0.844 -4.010 1.00 96.62 93 ILE A N 1
ATOM 779 C CA . ILE A 1 93 ? 2.674 -0.018 -5.163 1.00 96.62 93 ILE A CA 1
ATOM 780 C C . ILE A 1 93 ? 3.867 -0.660 -5.871 1.00 96.62 93 ILE A C 1
ATOM 782 O O . ILE A 1 93 ? 3.847 -0.811 -7.090 1.00 96.62 93 ILE A O 1
ATOM 786 N N . GLY A 1 94 ? 4.868 -1.105 -5.109 1.00 95.38 94 GLY A N 1
ATOM 787 C CA . GLY A 1 94 ? 6.051 -1.774 -5.627 1.00 95.38 94 GLY A CA 1
ATOM 788 C C . GLY A 1 94 ? 5.718 -2.979 -6.500 1.00 95.38 94 GLY A C 1
ATOM 789 O O . GLY A 1 94 ? 6.207 -3.093 -7.623 1.00 95.38 94 GLY A O 1
ATOM 790 N N . THR A 1 95 ? 4.843 -3.846 -5.997 1.00 92.69 95 THR A N 1
ATOM 791 C CA . THR A 1 95 ? 4.361 -5.044 -6.699 1.00 92.69 95 THR A CA 1
ATOM 792 C C . THR A 1 95 ? 3.526 -4.676 -7.925 1.00 92.69 95 THR A C 1
ATOM 794 O O . THR A 1 95 ? 3.682 -5.273 -8.987 1.00 92.69 95 THR A O 1
ATOM 797 N N . THR A 1 96 ? 2.687 -3.645 -7.811 1.00 94.81 96 THR A N 1
ATOM 798 C CA . THR A 1 96 ? 1.860 -3.149 -8.920 1.00 94.81 96 THR A CA 1
ATOM 799 C C . THR A 1 96 ? 2.717 -2.594 -10.056 1.00 94.81 96 THR A C 1
ATOM 801 O O . THR A 1 96 ? 2.404 -2.832 -11.217 1.00 94.81 96 THR A O 1
ATOM 804 N N . LEU A 1 97 ? 3.817 -1.899 -9.754 1.00 95.00 97 LEU A N 1
ATOM 805 C CA . LEU A 1 97 ? 4.743 -1.408 -10.778 1.00 95.00 97 LEU A CA 1
ATOM 806 C C . LEU A 1 97 ? 5.411 -2.556 -11.543 1.00 95.00 97 LEU A C 1
ATOM 808 O O . LEU A 1 97 ? 5.526 -2.466 -12.761 1.00 95.00 97 LEU A O 1
ATOM 812 N N . ILE A 1 98 ? 5.787 -3.646 -10.861 1.00 92.94 98 ILE A N 1
ATOM 813 C CA . ILE A 1 98 ? 6.306 -4.849 -11.535 1.00 92.94 98 ILE A CA 1
ATOM 814 C C . ILE A 1 98 ? 5.239 -5.443 -12.443 1.00 92.94 98 ILE A C 1
ATOM 816 O O . ILE A 1 98 ? 5.536 -5.723 -13.594 1.00 92.94 98 ILE A O 1
ATOM 820 N N . PHE A 1 99 ? 4.012 -5.617 -11.945 1.00 92.19 99 PHE A N 1
ATOM 821 C CA . PHE A 1 99 ? 2.899 -6.134 -12.743 1.00 92.19 99 PHE A CA 1
ATOM 822 C C . PHE A 1 99 ? 2.663 -5.277 -13.993 1.00 92.19 99 PHE A C 1
ATOM 824 O O . PHE A 1 99 ? 2.602 -5.792 -15.104 1.00 92.19 99 PHE A O 1
ATOM 831 N N . ILE A 1 100 ? 2.599 -3.951 -13.834 1.00 94.50 100 ILE A N 1
ATOM 832 C CA . ILE A 1 100 ? 2.451 -3.029 -14.964 1.00 94.50 100 ILE A CA 1
ATOM 833 C C . ILE A 1 100 ? 3.600 -3.221 -15.952 1.00 94.50 100 ILE A C 1
ATOM 835 O O . ILE A 1 100 ? 3.361 -3.276 -17.153 1.00 94.50 100 ILE A O 1
ATOM 839 N N . GLU A 1 101 ? 4.836 -3.345 -15.476 1.00 92.62 101 GLU A N 1
ATOM 840 C CA . GLU A 1 101 ? 5.960 -3.532 -16.379 1.00 92.62 101 GLU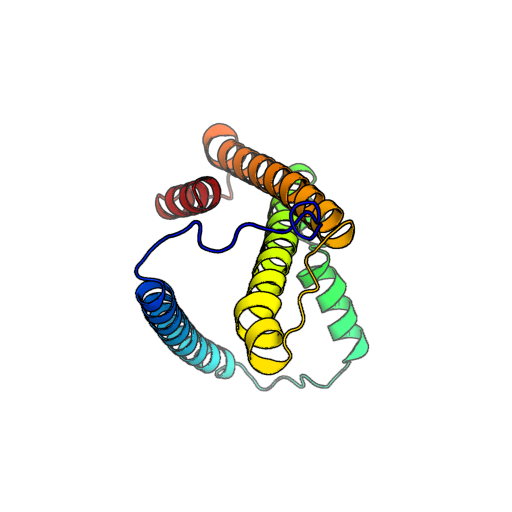 A CA 1
ATOM 841 C C . GLU A 1 101 ? 5.913 -4.878 -17.112 1.00 92.62 101 GLU A C 1
ATOM 843 O O . GLU A 1 101 ? 5.971 -4.923 -18.338 1.00 92.62 101 GLU A O 1
ATOM 848 N N . VAL A 1 102 ? 5.807 -5.975 -16.369 1.00 91.06 102 VAL A N 1
ATOM 849 C CA . VAL A 1 102 ? 5.974 -7.337 -16.880 1.00 91.06 102 VAL A CA 1
ATOM 850 C C . VAL A 1 102 ? 4.779 -7.793 -17.704 1.00 91.06 102 VAL A C 1
ATOM 852 O O . VAL A 1 102 ? 4.969 -8.387 -18.763 1.00 91.06 102 VAL A O 1
ATOM 855 N N . ASP A 1 103 ? 3.567 -7.487 -17.252 1.00 90.69 103 ASP A N 1
ATOM 856 C CA . ASP A 1 103 ? 2.337 -7.996 -17.852 1.00 90.69 103 ASP A CA 1
ATOM 857 C C . ASP A 1 103 ? 1.711 -7.020 -18.859 1.00 90.69 103 ASP A C 1
ATOM 859 O O . ASP A 1 103 ? 0.912 -7.438 -19.697 1.00 90.69 103 ASP A O 1
ATOM 863 N N . ILE A 1 104 ? 2.058 -5.724 -18.807 1.00 93.25 104 ILE A N 1
ATOM 864 C CA . ILE A 1 104 ? 1.425 -4.689 -19.643 1.00 93.25 104 ILE A CA 1
ATOM 865 C C . ILE A 1 104 ? 2.446 -3.980 -20.536 1.00 93.25 104 ILE A C 1
ATOM 867 O O . ILE A 1 104 ? 2.345 -4.064 -21.760 1.00 93.25 104 ILE A O 1
ATOM 871 N N . THR A 1 105 ? 3.427 -3.264 -19.978 1.00 93.00 105 THR A N 1
ATOM 872 C CA . THR A 1 105 ? 4.260 -2.362 -20.791 1.00 93.00 105 THR A CA 1
ATOM 873 C C . THR A 1 105 ? 5.309 -3.088 -21.615 1.00 93.00 105 THR A C 1
ATOM 875 O O . THR A 1 105 ? 5.543 -2.704 -22.763 1.00 93.00 105 THR A O 1
ATOM 878 N N . ARG A 1 106 ? 5.907 -4.155 -21.077 1.00 90.38 106 ARG A N 1
ATOM 879 C CA . ARG A 1 106 ? 6.847 -4.999 -21.817 1.00 90.38 106 ARG A CA 1
ATOM 880 C C . ARG A 1 106 ? 6.177 -5.694 -23.002 1.00 90.38 106 ARG A C 1
ATOM 882 O O . ARG A 1 106 ? 6.674 -5.504 -24.109 1.00 90.38 106 ARG A O 1
ATOM 889 N N . PRO A 1 107 ? 5.057 -6.430 -22.846 1.00 91.38 107 PRO A N 1
ATOM 890 C CA . PRO A 1 107 ? 4.487 -7.179 -23.963 1.00 91.38 107 PRO A CA 1
ATOM 891 C C . PRO A 1 107 ? 3.785 -6.286 -24.990 1.00 91.38 107 PRO A C 1
ATOM 893 O O . PRO A 1 107 ? 3.865 -6.560 -26.182 1.00 91.38 107 PRO A O 1
ATOM 896 N N . LEU A 1 108 ? 3.105 -5.218 -24.550 1.00 93.44 108 LEU A N 1
ATOM 897 C CA . LEU A 1 108 ? 2.301 -4.379 -25.449 1.00 93.44 108 LEU A CA 1
ATOM 898 C C . LEU A 1 108 ? 3.099 -3.248 -26.102 1.00 93.44 108 LEU A C 1
ATOM 900 O O . LEU A 1 108 ? 2.806 -2.873 -27.233 1.00 93.44 108 LEU A O 1
ATOM 904 N N . PHE A 1 109 ? 4.091 -2.693 -25.400 1.00 93.12 109 PHE A N 1
ATOM 905 C CA . PHE A 1 109 ? 4.813 -1.495 -25.843 1.00 93.12 109 PHE A CA 1
ATOM 906 C C . PHE A 1 109 ? 6.333 -1.688 -25.927 1.00 93.12 109 PHE A C 1
ATOM 908 O O . PHE A 1 109 ? 7.029 -0.767 -26.341 1.00 93.12 109 PHE A O 1
ATOM 915 N N . SER A 1 110 ? 6.871 -2.856 -25.546 1.00 89.50 110 SER A N 1
ATOM 916 C CA . SER A 1 110 ? 8.323 -3.095 -25.439 1.00 89.50 110 SER A CA 1
ATOM 917 C C . SER A 1 110 ? 9.041 -2.078 -24.535 1.00 89.50 110 SER A C 1
ATOM 919 O O . SER A 1 110 ? 10.217 -1.766 -24.731 1.00 89.50 110 SER A O 1
ATOM 921 N N . LEU A 1 111 ? 8.333 -1.543 -23.531 1.00 88.56 111 LEU A N 1
ATOM 922 C CA . LEU A 1 111 ? 8.839 -0.507 -22.628 1.00 88.56 111 LEU A CA 1
ATOM 923 C C . LEU A 1 111 ? 9.239 -1.088 -21.265 1.00 88.56 111 LEU A C 1
ATOM 925 O O . LEU A 1 111 ? 8.401 -1.622 -20.536 1.00 88.56 111 LEU A O 1
ATOM 929 N N . ASN A 1 112 ? 10.515 -0.889 -20.913 1.00 88.25 112 ASN A N 1
ATOM 930 C CA . ASN A 1 112 ? 11.123 -1.208 -19.615 1.00 88.25 112 ASN A CA 1
ATOM 931 C C . ASN A 1 112 ? 11.432 0.088 -18.854 1.00 88.25 112 ASN A C 1
ATOM 933 O O . ASN A 1 112 ? 12.332 0.827 -19.278 1.00 88.25 112 ASN A O 1
ATOM 937 N N . PHE A 1 113 ? 10.733 0.366 -17.750 1.00 89.50 113 PHE A N 1
ATOM 938 C CA . PHE A 1 113 ? 10.917 1.606 -16.982 1.00 89.50 113 PHE A CA 1
ATOM 939 C C . PHE A 1 113 ? 11.578 1.386 -15.607 1.00 89.50 113 PHE A C 1
ATOM 941 O O . PHE A 1 113 ? 12.271 2.279 -15.126 1.00 89.50 113 PHE A O 1
ATOM 948 N N . LEU A 1 114 ? 11.481 0.193 -15.014 1.00 89.81 114 LEU A N 1
ATOM 949 C CA . LEU A 1 114 ? 12.189 -0.268 -13.811 1.00 89.81 114 LEU A CA 1
ATOM 950 C C . LEU A 1 114 ? 13.631 -0.670 -14.137 1.00 89.81 114 LEU A C 1
ATOM 952 O O . LEU A 1 114 ? 14.040 -1.823 -13.991 1.00 89.81 114 LEU A O 1
ATOM 956 N N . LYS A 1 115 ? 14.428 0.310 -14.564 1.00 91.19 115 LYS A N 1
ATOM 957 C CA . LYS A 1 115 ? 15.854 0.140 -14.862 1.00 91.19 115 LYS A CA 1
ATOM 958 C C . LYS A 1 115 ? 16.695 1.293 -14.324 1.00 91.19 115 LYS A C 1
ATOM 960 O O . LYS A 1 115 ? 16.178 2.379 -14.058 1.00 91.19 115 LYS A O 1
ATOM 965 N N . SER A 1 116 ? 18.006 1.076 -14.222 1.00 90.00 116 SER A N 1
ATOM 966 C CA . SER A 1 116 ? 18.985 2.108 -13.856 1.00 90.00 116 SER A CA 1
ATOM 967 C C . SER A 1 116 ? 18.652 2.766 -12.502 1.00 90.00 116 SER A C 1
ATOM 969 O O . SER A 1 116 ? 18.248 2.088 -11.557 1.00 90.00 116 SER A O 1
ATOM 971 N N . THR A 1 117 ? 18.803 4.084 -12.387 1.00 92.12 117 THR A N 1
ATOM 972 C CA . THR A 1 117 ? 18.560 4.855 -11.161 1.00 92.12 117 THR A CA 1
ATOM 973 C C . THR A 1 117 ? 17.137 4.702 -10.626 1.00 92.12 117 THR A C 1
ATOM 975 O O . THR A 1 117 ? 16.951 4.638 -9.412 1.00 92.12 117 THR A O 1
ATOM 978 N N . PHE A 1 118 ? 16.129 4.602 -11.503 1.00 92.06 118 PHE A N 1
ATOM 979 C CA . PHE A 1 118 ? 14.741 4.434 -11.065 1.00 92.06 118 PHE A CA 1
ATOM 980 C C . PHE A 1 118 ? 14.553 3.108 -10.322 1.00 92.06 118 PHE A C 1
ATOM 982 O O . PHE A 1 118 ? 13.948 3.088 -9.252 1.00 92.06 118 PHE A O 1
ATOM 989 N N . TYR A 1 119 ? 15.148 2.027 -10.836 1.00 92.81 119 TYR A N 1
ATOM 990 C CA . TYR A 1 119 ? 15.160 0.734 -10.154 1.00 92.81 119 TYR A CA 1
ATOM 991 C C . TYR A 1 119 ? 15.889 0.788 -8.804 1.00 92.81 119 TYR A C 1
ATOM 993 O O . TYR A 1 119 ? 15.391 0.227 -7.833 1.00 92.81 119 TYR A O 1
ATOM 1001 N N . LEU A 1 120 ? 17.022 1.491 -8.702 1.00 93.81 120 LEU A N 1
ATOM 1002 C CA . LEU A 1 120 ? 17.757 1.602 -7.434 1.00 93.81 120 LEU A CA 1
ATOM 1003 C C . LEU A 1 120 ? 16.949 2.334 -6.354 1.00 93.81 120 LEU A C 1
ATOM 1005 O O . LEU A 1 120 ? 16.850 1.847 -5.228 1.00 93.81 120 LEU A O 1
ATOM 1009 N N . ILE A 1 121 ? 16.325 3.466 -6.702 1.00 95.06 121 ILE A N 1
ATOM 1010 C CA . ILE A 1 121 ? 15.448 4.212 -5.783 1.00 95.06 121 ILE A CA 1
ATOM 1011 C C . ILE A 1 121 ? 14.263 3.340 -5.370 1.00 95.06 121 ILE A C 1
ATOM 1013 O O . ILE A 1 121 ? 13.935 3.253 -4.187 1.00 95.06 121 ILE A O 1
ATOM 1017 N N . TYR A 1 122 ? 13.636 2.680 -6.343 1.00 94.69 122 TYR A N 1
ATOM 1018 C CA . TYR A 1 122 ? 12.557 1.730 -6.114 1.00 94.69 122 TYR A CA 1
ATOM 1019 C C . TYR A 1 122 ? 12.975 0.622 -5.134 1.00 94.69 122 TYR A C 1
ATOM 1021 O O . TYR A 1 122 ? 12.278 0.409 -4.146 1.00 94.69 122 TYR A O 1
ATOM 1029 N N . SER A 1 123 ? 14.123 -0.030 -5.351 1.00 94.38 123 SER A N 1
ATOM 1030 C CA . SER A 1 123 ? 14.592 -1.151 -4.525 1.00 94.38 123 SER A CA 1
ATOM 1031 C C . SER A 1 123 ? 14.826 -0.711 -3.085 1.00 94.38 123 SER A C 1
ATOM 1033 O O . SER A 1 123 ? 14.227 -1.266 -2.171 1.00 94.38 123 SER A O 1
ATOM 1035 N N . VAL A 1 124 ? 15.603 0.358 -2.886 1.00 96.94 124 VAL A N 1
ATOM 1036 C CA . VAL A 1 124 ? 15.896 0.882 -1.544 1.00 96.94 124 VAL A CA 1
ATOM 1037 C C . VAL A 1 124 ? 14.619 1.339 -0.833 1.00 96.94 124 VAL A C 1
ATOM 1039 O O . VAL A 1 124 ? 14.473 1.138 0.371 1.00 96.94 124 VAL A O 1
ATOM 1042 N N . THR A 1 125 ? 13.663 1.917 -1.568 1.00 97.25 125 THR A N 1
ATOM 1043 C CA . THR A 1 125 ? 12.362 2.302 -1.006 1.00 97.25 125 THR A CA 1
ATOM 1044 C C . THR A 1 125 ? 11.609 1.072 -0.498 1.00 97.25 125 THR A C 1
ATOM 1046 O O . THR A 1 125 ? 11.122 1.083 0.631 1.00 97.25 125 THR A O 1
ATOM 1049 N N . LEU A 1 126 ? 11.536 -0.005 -1.282 1.00 96.50 126 LEU A N 1
ATOM 1050 C CA . LEU A 1 126 ? 10.876 -1.233 -0.836 1.00 96.50 126 LEU A CA 1
ATOM 1051 C C . LEU A 1 126 ? 11.577 -1.871 0.361 1.00 96.50 126 LEU A C 1
ATOM 1053 O O . LEU A 1 126 ? 10.887 -2.277 1.293 1.00 96.50 126 LEU A O 1
ATOM 1057 N N . ASP A 1 127 ? 12.908 -1.898 0.378 1.00 96.75 127 ASP A N 1
ATOM 1058 C CA . ASP A 1 127 ? 13.672 -2.486 1.481 1.00 96.75 127 ASP A CA 1
ATOM 1059 C C . ASP A 1 127 ? 13.432 -1.728 2.792 1.00 96.75 127 ASP A C 1
ATOM 1061 O O . ASP A 1 127 ? 13.117 -2.331 3.821 1.00 96.75 127 ASP A O 1
ATOM 1065 N N . ILE A 1 128 ? 13.492 -0.391 2.756 1.00 98.19 128 ILE A N 1
ATOM 1066 C CA . ILE A 1 128 ? 13.225 0.450 3.929 1.00 98.19 128 ILE A CA 1
ATOM 1067 C C . ILE A 1 128 ? 11.805 0.205 4.444 1.00 98.19 128 ILE A C 1
ATOM 1069 O O . ILE A 1 128 ? 11.611 -0.072 5.628 1.00 98.19 128 ILE A O 1
ATOM 1073 N N . PHE A 1 129 ? 10.800 0.290 3.571 1.00 97.75 129 PHE A N 1
ATOM 1074 C CA . PHE A 1 129 ? 9.405 0.145 3.983 1.00 97.75 129 PHE A CA 1
ATOM 1075 C C . PHE A 1 129 ? 9.043 -1.293 4.380 1.00 97.75 129 PHE A C 1
ATOM 1077 O O . PHE A 1 129 ? 8.191 -1.475 5.250 1.00 97.75 129 PHE A O 1
ATOM 1084 N N . GLY A 1 130 ? 9.725 -2.300 3.831 1.00 96.38 130 GLY A N 1
ATOM 1085 C CA . GLY A 1 130 ? 9.642 -3.690 4.277 1.00 96.38 130 GLY A CA 1
ATOM 1086 C C . GLY A 1 130 ? 10.170 -3.867 5.700 1.00 96.38 130 GLY A C 1
ATOM 1087 O O . GLY A 1 130 ? 9.479 -4.426 6.551 1.00 96.38 130 GLY A O 1
ATOM 1088 N N . VAL A 1 131 ? 11.338 -3.296 6.013 1.00 97.12 131 VAL A N 1
ATOM 1089 C CA . VAL A 1 131 ? 11.876 -3.297 7.384 1.00 97.12 131 VAL A CA 1
ATOM 1090 C C . VAL A 1 131 ? 10.939 -2.562 8.347 1.00 97.12 131 VAL A C 1
ATOM 1092 O O . VAL A 1 131 ? 10.660 -3.064 9.437 1.00 97.12 131 VAL A O 1
ATOM 1095 N N . LEU A 1 132 ? 10.394 -1.406 7.952 1.00 97.31 132 LEU A N 1
ATOM 1096 C CA . LEU A 1 132 ? 9.406 -0.688 8.764 1.00 97.31 132 LEU A CA 1
ATOM 1097 C C . LEU A 1 132 ? 8.150 -1.538 9.012 1.00 97.31 132 LEU A C 1
ATOM 1099 O O . LEU A 1 132 ? 7.684 -1.599 10.152 1.00 97.31 132 LEU A O 1
ATOM 1103 N N . ALA A 1 133 ? 7.636 -2.237 7.994 1.00 96.25 133 ALA A N 1
ATOM 1104 C CA . ALA A 1 133 ? 6.504 -3.150 8.143 1.00 96.25 133 ALA A CA 1
ATOM 1105 C C . ALA A 1 133 ? 6.801 -4.245 9.176 1.00 96.25 133 ALA A C 1
ATOM 1107 O O . ALA A 1 133 ? 5.996 -4.457 10.085 1.00 96.25 133 ALA A O 1
ATOM 1108 N N . ILE A 1 134 ? 7.976 -4.881 9.089 1.00 95.94 134 ILE A N 1
ATOM 1109 C CA . ILE A 1 134 ? 8.423 -5.917 10.031 1.00 95.94 134 ILE A CA 1
ATOM 1110 C C . ILE A 1 134 ? 8.463 -5.363 11.456 1.00 95.94 134 ILE A C 1
ATOM 1112 O O . ILE A 1 134 ? 7.888 -5.966 12.362 1.00 95.94 134 ILE A O 1
ATOM 1116 N N . ILE A 1 135 ? 9.067 -4.190 11.670 1.00 96.75 135 ILE A N 1
ATOM 1117 C CA . ILE A 1 135 ? 9.094 -3.542 12.990 1.00 96.75 135 ILE A CA 1
ATOM 1118 C C . ILE A 1 135 ? 7.665 -3.318 13.504 1.00 96.75 135 ILE A C 1
ATOM 1120 O O . ILE A 1 135 ? 7.356 -3.653 14.649 1.00 96.75 135 ILE A O 1
ATOM 1124 N N . GLY A 1 136 ? 6.768 -2.809 12.657 1.00 95.62 136 GLY A N 1
ATOM 1125 C CA . GLY A 1 136 ? 5.362 -2.610 13.003 1.00 95.62 136 GLY A CA 1
ATOM 1126 C C . GLY A 1 136 ? 4.643 -3.910 13.390 1.00 95.62 136 GLY A C 1
ATOM 1127 O O . GLY A 1 136 ? 3.921 -3.944 14.391 1.00 95.62 136 GLY A O 1
ATOM 1128 N N . ILE A 1 137 ? 4.877 -4.997 12.650 1.00 94.12 137 ILE A N 1
ATOM 1129 C CA . ILE A 1 137 ? 4.329 -6.334 12.923 1.00 94.12 137 ILE A CA 1
ATOM 1130 C C . ILE A 1 137 ? 4.867 -6.882 14.249 1.00 94.12 137 ILE A C 1
ATOM 1132 O O . ILE A 1 137 ? 4.089 -7.376 15.069 1.00 94.12 137 ILE A O 1
ATOM 1136 N N . LEU A 1 138 ? 6.167 -6.741 14.516 1.00 93.75 138 LEU A N 1
ATOM 1137 C CA . LEU A 1 138 ? 6.778 -7.152 15.781 1.00 93.75 138 LEU A CA 1
ATOM 1138 C C . LEU A 1 138 ? 6.214 -6.359 16.965 1.00 93.75 138 LEU A C 1
ATOM 1140 O O . LEU A 1 138 ? 5.882 -6.950 17.993 1.00 93.75 138 LEU A O 1
ATOM 1144 N N . MET A 1 139 ? 6.011 -5.046 16.817 1.00 93.62 139 MET A N 1
ATOM 1145 C CA . MET A 1 139 ? 5.319 -4.226 17.820 1.00 93.62 139 MET A CA 1
ATOM 1146 C C . MET A 1 139 ? 3.881 -4.716 18.059 1.00 93.62 139 MET A C 1
ATOM 1148 O O . MET A 1 139 ? 3.429 -4.809 19.204 1.00 93.62 139 MET A O 1
ATOM 1152 N N . ALA A 1 140 ? 3.157 -5.083 16.999 1.00 91.19 140 ALA A N 1
ATOM 1153 C CA . ALA A 1 140 ? 1.813 -5.644 17.114 1.00 91.19 140 ALA A CA 1
ATOM 1154 C C . ALA A 1 140 ? 1.804 -6.995 17.839 1.00 91.19 140 ALA A C 1
ATOM 1156 O O . ALA A 1 140 ? 0.961 -7.212 18.718 1.00 91.19 140 ALA A O 1
ATOM 1157 N N . GLY A 1 141 ? 2.771 -7.863 17.535 1.00 89.31 141 GLY A N 1
ATOM 1158 C CA . GLY A 1 141 ? 2.980 -9.134 18.220 1.00 89.31 141 GLY A CA 1
ATOM 1159 C C . GLY A 1 141 ? 3.292 -8.920 19.698 1.00 89.31 141 GLY A C 1
ATOM 1160 O O . GLY A 1 141 ? 2.624 -9.490 20.563 1.00 89.31 141 GLY A O 1
ATOM 1161 N N . TYR A 1 142 ? 4.225 -8.018 20.006 1.00 90.06 142 TYR A N 1
ATOM 1162 C CA . TYR A 1 142 ? 4.601 -7.680 21.375 1.00 90.06 142 TYR A CA 1
ATOM 1163 C C . TYR A 1 142 ? 3.408 -7.163 22.189 1.00 90.06 142 TYR A C 1
ATOM 1165 O O . TYR A 1 142 ? 3.118 -7.655 23.283 1.00 90.06 142 TYR A O 1
ATOM 1173 N N . ARG A 1 143 ? 2.636 -6.224 21.631 1.00 87.81 143 ARG A N 1
ATOM 1174 C CA . ARG A 1 143 ? 1.435 -5.680 22.281 1.00 87.81 143 ARG A CA 1
ATOM 1175 C C . ARG A 1 143 ? 0.386 -6.748 22.577 1.00 87.81 143 ARG A C 1
ATOM 1177 O O . ARG A 1 143 ? -0.327 -6.657 23.577 1.00 87.81 143 ARG A O 1
ATOM 1184 N N . ARG A 1 144 ? 0.263 -7.738 21.700 1.00 86.81 144 ARG A N 1
ATOM 1185 C CA . ARG A 1 144 ? -0.738 -8.800 21.804 1.00 86.81 144 ARG A CA 1
ATOM 1186 C C . ARG A 1 144 ? -0.317 -9.908 22.770 1.00 86.81 144 ARG A C 1
ATOM 1188 O O . ARG A 1 144 ? -1.167 -10.418 23.495 1.00 86.81 144 ARG A O 1
ATOM 1195 N N . MET A 1 145 ? 0.970 -10.248 22.811 1.00 83.44 145 MET A N 1
ATOM 1196 C CA . MET A 1 145 ? 1.499 -11.323 23.656 1.00 83.44 145 MET A CA 1
ATOM 1197 C C . MET A 1 145 ? 1.834 -10.865 25.078 1.00 83.44 145 MET A C 1
ATOM 1199 O O . MET A 1 145 ? 1.540 -11.599 26.021 1.00 83.44 145 MET A O 1
ATOM 1203 N N . PHE A 1 146 ? 2.390 -9.661 25.247 1.00 84.50 146 PHE A N 1
ATOM 1204 C CA . PHE A 1 146 ? 2.919 -9.198 26.536 1.00 84.50 146 PHE A CA 1
ATOM 1205 C C . PHE A 1 146 ? 2.050 -8.123 27.196 1.00 84.50 146 PHE A C 1
ATOM 1207 O O . PHE A 1 146 ? 1.681 -8.281 28.354 1.00 84.50 146 PHE A O 1
ATOM 1214 N N . ILE A 1 147 ? 1.663 -7.062 26.471 1.00 83.38 147 ILE A N 1
ATOM 1215 C CA . ILE A 1 147 ? 0.890 -5.945 27.060 1.00 83.38 147 ILE A CA 1
ATOM 1216 C C . ILE A 1 147 ? -0.553 -6.359 27.393 1.00 83.38 147 ILE A C 1
ATOM 1218 O O . ILE A 1 147 ? -1.107 -5.888 28.381 1.00 83.38 147 ILE A O 1
ATOM 1222 N N . LYS A 1 148 ? -1.171 -7.221 26.569 1.00 79.38 148 LYS A N 1
ATOM 1223 C CA . LYS A 1 148 ? -2.530 -7.776 26.764 1.00 79.38 148 LYS A CA 1
ATOM 1224 C C . LYS A 1 148 ? -3.565 -6.725 27.222 1.00 79.38 148 LYS A C 1
ATOM 1226 O O . LYS A 1 148 ? -4.148 -6.853 28.299 1.00 79.38 148 LYS A O 1
ATOM 1231 N N . PRO A 1 149 ? -3.811 -5.663 26.431 1.00 76.38 149 PRO A N 1
ATOM 1232 C CA . PRO A 1 149 ? -4.729 -4.607 26.841 1.00 76.38 149 PRO A CA 1
ATOM 1233 C C . PRO A 1 149 ? -6.144 -5.161 27.047 1.00 76.38 149 PRO A C 1
ATOM 1235 O O . PRO A 1 149 ? -6.620 -5.953 26.238 1.00 76.38 149 PRO A O 1
ATOM 1238 N N . VAL A 1 150 ? -6.834 -4.684 28.088 1.00 71.06 150 VAL A N 1
ATOM 1239 C CA . VAL A 1 150 ? -8.152 -5.182 28.545 1.00 71.06 150 VAL A CA 1
ATOM 1240 C C . VAL A 1 150 ? -9.201 -5.243 27.421 1.00 71.06 150 VAL A C 1
ATOM 1242 O O . VAL A 1 150 ? -10.052 -6.126 27.394 1.00 71.06 150 VAL A O 1
ATOM 1245 N N . ASN A 1 151 ? -9.090 -4.352 26.432 1.00 71.62 151 ASN A N 1
ATOM 1246 C CA . ASN A 1 151 ? -10.014 -4.254 25.299 1.00 71.62 151 ASN A CA 1
ATOM 1247 C C . ASN A 1 151 ? -9.633 -5.134 24.089 1.00 71.62 151 ASN A C 1
ATOM 1249 O O . ASN A 1 151 ? -10.248 -5.007 23.032 1.00 71.62 151 ASN A O 1
ATOM 1253 N N . LEU A 1 152 ? -8.611 -5.991 24.195 1.00 70.25 152 LEU A N 1
ATOM 1254 C CA . LEU A 1 152 ? -8.127 -6.833 23.099 1.00 70.25 152 LEU A CA 1
ATOM 1255 C C . LEU A 1 152 ? -8.212 -8.314 23.482 1.00 70.25 152 LEU A C 1
ATOM 1257 O O . LEU A 1 152 ? -7.326 -8.861 24.136 1.00 70.25 152 LEU A O 1
ATOM 1261 N N . LYS A 1 153 ? -9.276 -8.984 23.029 1.00 73.31 153 LYS A N 1
ATOM 1262 C CA . LYS A 1 153 ? -9.377 -10.446 23.123 1.00 73.31 153 LYS A CA 1
ATOM 1263 C C . LYS A 1 153 ? -8.412 -11.067 22.119 1.00 73.31 153 LYS A C 1
ATOM 1265 O O . LYS A 1 153 ? -8.561 -10.848 20.922 1.00 73.31 153 LYS A O 1
ATOM 1270 N N . ASN A 1 154 ? -7.440 -11.833 22.602 1.00 73.12 154 ASN A N 1
ATOM 1271 C CA . ASN A 1 154 ? -6.494 -12.516 21.732 1.00 73.12 154 ASN A CA 1
ATOM 1272 C C . ASN A 1 154 ? -7.102 -13.827 21.214 1.00 73.12 154 ASN A C 1
ATOM 1274 O O . ASN A 1 154 ? -7.388 -14.722 22.011 1.00 73.12 154 ASN A O 1
ATOM 1278 N N . ARG A 1 155 ? -7.325 -13.942 19.901 1.00 79.56 155 ARG A N 1
ATOM 1279 C CA . ARG A 1 155 ? -7.789 -15.179 19.255 1.00 79.56 155 ARG A CA 1
ATOM 1280 C C . ARG A 1 155 ? -6.645 -15.844 18.496 1.00 79.56 155 ARG A C 1
ATOM 1282 O O . ARG A 1 155 ? -5.683 -15.188 18.112 1.00 79.56 155 ARG A O 1
ATOM 1289 N N . ARG A 1 156 ? -6.767 -17.151 18.242 1.00 77.69 156 ARG A N 1
ATOM 1290 C CA . ARG A 1 156 ? -5.790 -17.892 17.423 1.00 77.69 156 ARG A CA 1
ATOM 1291 C C . ARG A 1 156 ? -5.663 -17.293 16.019 1.00 77.69 156 ARG A C 1
ATOM 1293 O O . ARG A 1 156 ? -4.549 -17.143 15.535 1.00 77.69 156 ARG A O 1
ATOM 1300 N N . ASP A 1 157 ? -6.780 -16.858 15.440 1.00 79.56 157 ASP A N 1
ATOM 1301 C CA . ASP A 1 157 ? -6.826 -16.212 14.122 1.00 79.56 157 ASP A CA 1
ATOM 1302 C C . ASP A 1 157 ? -5.926 -14.974 14.044 1.00 79.56 157 ASP A C 1
ATOM 1304 O O . ASP A 1 157 ? -5.274 -14.742 13.031 1.00 79.56 157 ASP A O 1
ATOM 1308 N N . ASP A 1 158 ? -5.833 -14.201 15.129 1.00 79.88 158 ASP A N 1
ATOM 1309 C CA . ASP A 1 158 ? -4.987 -13.011 15.166 1.00 79.88 158 ASP A CA 1
ATOM 1310 C C . ASP A 1 158 ? -3.495 -13.355 15.083 1.00 79.88 158 ASP A C 1
ATOM 1312 O O . ASP A 1 158 ? -2.726 -12.623 14.463 1.00 79.88 158 ASP A O 1
ATOM 1316 N N . ALA A 1 159 ? -3.086 -14.452 15.730 1.00 79.88 159 ALA A N 1
ATOM 1317 C CA . ALA A 1 159 ? -1.710 -14.930 15.680 1.00 79.88 159 ALA A CA 1
ATOM 1318 C C . ALA A 1 159 ? -1.379 -15.468 14.286 1.00 79.88 159 ALA A C 1
ATOM 1320 O O . ALA A 1 159 ? -0.339 -15.116 13.743 1.00 79.88 159 ALA A O 1
ATOM 1321 N N . ILE A 1 160 ? -2.295 -16.236 13.685 1.00 83.06 160 ILE A N 1
ATOM 1322 C CA . ILE A 1 160 ? -2.131 -16.762 12.323 1.00 83.06 160 ILE A CA 1
ATOM 1323 C C . ILE A 1 160 ? -1.918 -15.611 11.340 1.00 83.06 160 ILE A C 1
ATOM 1325 O O . ILE A 1 160 ? -0.934 -15.620 10.613 1.00 83.06 160 ILE A O 1
ATOM 1329 N N . ILE A 1 161 ? -2.779 -14.589 11.368 1.00 83.88 161 ILE A N 1
ATOM 1330 C CA . ILE A 1 161 ? -2.677 -13.436 10.463 1.00 83.88 161 ILE A CA 1
ATOM 1331 C C . ILE A 1 161 ? -1.348 -12.696 10.653 1.00 83.88 161 ILE A C 1
ATOM 1333 O O . ILE A 1 161 ? -0.692 -12.340 9.677 1.00 83.88 161 ILE A O 1
ATOM 1337 N N . LEU A 1 162 ? -0.938 -12.469 11.904 1.00 81.62 162 LEU A N 1
ATOM 1338 C CA . LEU A 1 162 ? 0.292 -11.737 12.197 1.00 81.62 162 LEU A CA 1
ATOM 1339 C C . LEU A 1 162 ? 1.534 -12.509 11.739 1.00 81.62 162 LEU A C 1
ATOM 1341 O O . LEU A 1 162 ? 2.448 -11.915 11.176 1.00 81.62 162 LEU A O 1
ATOM 1345 N N . THR A 1 163 ? 1.542 -13.829 11.925 1.00 84.00 163 THR A N 1
ATOM 1346 C CA . THR A 1 163 ? 2.600 -14.697 11.408 1.00 84.00 163 THR A CA 1
ATOM 1347 C C . THR A 1 163 ? 2.584 -14.745 9.882 1.00 84.00 163 THR A C 1
ATOM 1349 O O . THR A 1 163 ? 3.645 -14.647 9.278 1.00 84.00 163 THR A O 1
ATOM 1352 N N . SER A 1 164 ? 1.412 -14.820 9.242 1.00 81.81 164 SER A N 1
ATOM 1353 C CA . SER A 1 164 ? 1.310 -14.790 7.778 1.00 81.81 164 SER A CA 1
ATOM 1354 C C . SER A 1 164 ? 1.911 -13.518 7.185 1.00 81.81 164 SER A C 1
ATOM 1356 O O . SER A 1 164 ? 2.628 -13.609 6.199 1.00 81.81 164 SER A O 1
ATOM 1358 N N . PHE A 1 165 ? 1.680 -12.353 7.798 1.00 83.44 165 PHE A N 1
ATOM 1359 C CA . PHE A 1 165 ? 2.276 -11.093 7.340 1.00 83.44 165 PHE A CA 1
ATOM 1360 C C . PHE A 1 165 ? 3.780 -10.973 7.584 1.00 83.44 165 PHE A C 1
ATOM 1362 O O . PHE A 1 165 ? 4.413 -10.140 6.953 1.00 83.44 165 PHE A O 1
ATOM 1369 N N . LEU A 1 166 ? 4.343 -11.741 8.517 1.00 85.56 166 LEU A N 1
ATOM 1370 C CA . LEU A 1 166 ? 5.783 -11.730 8.776 1.00 85.56 166 LEU A CA 1
ATOM 1371 C C . LEU A 1 166 ? 6.552 -12.654 7.820 1.00 85.56 166 LEU A C 1
ATOM 1373 O O . LEU A 1 166 ? 7.734 -12.436 7.583 1.00 85.56 166 LEU A O 1
ATOM 1377 N N . VAL A 1 167 ? 5.902 -13.722 7.352 1.00 83.81 167 VAL A N 1
ATOM 1378 C CA . VAL A 1 167 ? 6.530 -14.785 6.550 1.00 83.81 167 VAL A CA 1
ATOM 1379 C C . VAL A 1 167 ? 6.434 -14.521 5.044 1.00 83.81 167 VAL A C 1
ATOM 1381 O O . VAL A 1 167 ? 7.301 -14.981 4.305 1.00 83.81 167 VAL A O 1
ATOM 1384 N N . ILE A 1 168 ? 5.376 -13.836 4.603 1.00 70.50 168 ILE A N 1
ATOM 1385 C CA . ILE A 1 168 ? 5.167 -13.397 3.211 1.00 70.50 168 ILE A CA 1
ATOM 1386 C C . ILE A 1 168 ? 5.992 -12.147 2.925 1.00 70.50 168 ILE A C 1
ATOM 1388 O O . ILE A 1 168 ? 6.581 -12.100 1.824 1.00 70.50 168 ILE A O 1
#

Radius of gyration: 20.63 Å; chains: 1; bounding box: 59×41×54 Å

Secondary structure (DSSP, 8-state):
-GGGS-B---GGG-S-HHHHHHHHHHHHHHHHHHHHHHHHHHTTS----TTTTHHHHHHHHIIIIIS-TTGGGSHHHHHHHHHHHHHHHHHHHHHHHHHIIIIIIHHHH----SBHHHHHHHHHHHHHHHHHHHHHHHHHHHIIIII--TT----HHHHHHHHHHHH-

Foldseek 3Di:
DVVPKDFDDPPVPDPDVVVVVVVVVVVVVVVVVVVVVVVVVVVVDDDDPPVPPVVVVVVCCCCCVVVVVVQVVDPLSNLLCVLQVQLVVLVVVLVVVVCCQPVPCCVPPVDDDCIHPNVVVSVVSNVVSPVSNLVSLVSVVCCVPPVPDPPDDDDPVVVVVSVVSNVD

Sequence (168 aa):
MDDLIPTREIYWNISGIIWMYVLLLIAVAIFAWKFVRRYKLWRLGEPDNRLDQIGKRIGLTLQYAFAQGRVLKKQYPGIMHLLIYSGFIILFIGTTLIFIEVDITRPLFSLNFLKSTFYLIYSVTLDIFGVLAIIGILMAGYRRMFIKPVNLKNRRDDAIILTSFLVI